Protein AF-A0A8S3JMP3-F1 (afdb_monomer_lite)

Sequence (77 aa):
CIAIGDFNDDTQLDIAVVNDGTTNTDIFLGFLDIISYPTGSAPFTVAVRDFNNDTQLDRAVVNGNDNDMSVLLGYGW

Secondary structure (DSSP, 8-state):
-EEEE-SSSSSSEEEEEE-TTSS-EEEEEEE---------SSEEEEEEE-SSSSSS-EEEEEETTTTEEEEE-----

InterPro domains:
  IPR028994 Integrin alpha, N-terminal [SSF69318] (3-66)

Foldseek 3Di:
DKDWDDPPPPPAIKIWADDPPDDDIDIGDGDHDDDDDDWAADFDDKDWDDPVPPPFIWIWTDHPVPRDIDIGDGDDD

Organism: NCBI:txid392030

Structure (mmCIF, N/CA/C/O backbone):
data_AF-A0A8S3JMP3-F1
#
_entry.id   AF-A0A8S3JMP3-F1
#
loop_
_atom_site.group_PDB
_atom_site.id
_atom_site.type_symbol
_atom_site.label_atom_id
_atom_site.label_alt_id
_atom_site.label_comp_id
_atom_site.label_asym_id
_atom_site.label_entity_id
_atom_site.label_seq_id
_atom_site.pdbx_PDB_ins_code
_atom_site.Cartn_x
_atom_site.Cartn_y
_atom_site.Cartn_z
_atom_site.occupancy
_atom_site.B_iso_or_equiv
_atom_site.auth_seq_id
_atom_site.auth_comp_id
_atom_site.auth_asym_id
_atom_site.auth_atom_id
_atom_site.pdbx_PDB_model_num
ATOM 1 N N . CYS A 1 1 ? -5.038 -6.560 -10.222 1.00 85.88 1 CYS A N 1
ATOM 2 C CA . CYS A 1 1 ? -4.832 -5.223 -10.836 1.00 85.88 1 CYS A CA 1
ATOM 3 C C . CYS A 1 1 ? -5.654 -4.206 -10.049 1.00 85.88 1 CYS A C 1
ATOM 5 O O . CYS A 1 1 ? -6.679 -4.608 -9.506 1.00 85.88 1 CYS A O 1
ATOM 7 N N . ILE A 1 2 ? -5.207 -2.948 -9.973 1.00 92.56 2 ILE A N 1
ATOM 8 C CA . ILE A 1 2 ? -5.921 -1.845 -9.313 1.00 92.56 2 ILE A CA 1
ATOM 9 C C . ILE A 1 2 ? -6.009 -0.668 -10.295 1.00 92.56 2 ILE A C 1
ATOM 11 O O . ILE A 1 2 ? -5.048 -0.418 -11.023 1.00 92.56 2 ILE A O 1
ATOM 15 N N . ALA A 1 3 ? -7.138 0.040 -10.308 1.00 93.88 3 ALA A N 1
ATOM 16 C CA . ALA A 1 3 ? -7.328 1.287 -11.049 1.00 93.88 3 ALA A CA 1
ATOM 17 C C . ALA A 1 3 ? -7.969 2.359 -10.156 1.00 93.88 3 ALA A C 1
ATOM 19 O O . ALA A 1 3 ? -8.731 2.027 -9.248 1.00 93.88 3 ALA A O 1
ATOM 20 N N . ILE A 1 4 ? -7.653 3.626 -10.435 1.00 92.62 4 ILE A N 1
ATOM 21 C CA . ILE A 1 4 ? -8.165 4.800 -9.716 1.00 92.62 4 ILE A CA 1
ATOM 22 C C . ILE A 1 4 ? -8.953 5.668 -10.696 1.00 92.62 4 ILE A C 1
ATOM 24 O O . ILE A 1 4 ? -8.467 5.938 -11.797 1.00 92.62 4 ILE A O 1
ATOM 28 N N . GLY A 1 5 ? -10.140 6.112 -10.297 1.00 91.94 5 GLY A N 1
ATOM 29 C CA . GLY A 1 5 ? -10.994 6.993 -11.092 1.00 91.94 5 GLY A CA 1
ATOM 30 C C . GLY A 1 5 ? -12.321 7.245 -10.394 1.00 91.94 5 GLY A C 1
ATOM 31 O O . GLY A 1 5 ? -12.650 6.532 -9.461 1.00 91.94 5 GLY A O 1
ATOM 32 N N . ASP A 1 6 ? -13.063 8.255 -10.831 1.00 93.94 6 ASP A N 1
ATOM 33 C CA . ASP A 1 6 ? -14.451 8.452 -10.402 1.00 93.94 6 ASP A CA 1
ATOM 34 C C . ASP A 1 6 ? -15.333 7.460 -11.181 1.00 93.94 6 ASP A C 1
ATOM 36 O O . ASP A 1 6 ? -15.501 7.594 -12.399 1.00 93.94 6 ASP A O 1
ATOM 40 N N . PHE A 1 7 ? -15.794 6.395 -10.518 1.00 95.12 7 PHE A N 1
ATOM 41 C CA . PHE A 1 7 ? -16.564 5.322 -11.156 1.00 95.12 7 PHE A CA 1
ATOM 42 C C . PHE A 1 7 ? -18.074 5.458 -10.919 1.00 95.12 7 PHE A C 1
ATOM 44 O O . PHE A 1 7 ? -18.842 4.726 -11.555 1.00 95.12 7 PHE A O 1
ATOM 51 N N . ASN A 1 8 ? -18.508 6.367 -10.039 1.00 94.50 8 ASN A N 1
ATOM 52 C CA . ASN A 1 8 ? -19.914 6.576 -9.683 1.00 94.50 8 ASN A CA 1
ATOM 53 C C . ASN A 1 8 ? -20.440 8.008 -9.943 1.00 94.50 8 ASN A C 1
ATOM 55 O O . ASN A 1 8 ? -21.621 8.249 -9.687 1.00 94.50 8 ASN A O 1
ATOM 59 N N . ASP A 1 9 ? -19.613 8.897 -10.504 1.00 95.62 9 ASP A N 1
ATOM 60 C CA . ASP A 1 9 ? -19.907 10.301 -10.837 1.00 95.62 9 ASP A CA 1
ATOM 61 C C . ASP A 1 9 ? -20.214 11.167 -9.599 1.00 95.62 9 ASP A C 1
ATOM 63 O O . ASP A 1 9 ? -21.067 12.059 -9.635 1.00 95.62 9 ASP A O 1
ATOM 67 N N . ASP A 1 10 ? -19.549 10.888 -8.469 1.00 94.44 10 ASP A N 1
ATOM 68 C CA . ASP A 1 10 ? -19.724 11.630 -7.213 1.00 94.44 10 ASP A CA 1
ATOM 69 C C . ASP A 1 10 ? -18.626 12.667 -6.929 1.00 94.44 10 ASP A C 1
ATOM 71 O O . ASP A 1 10 ? -18.670 13.348 -5.898 1.00 94.44 10 ASP A O 1
ATOM 75 N N . THR A 1 11 ? -17.690 12.853 -7.866 1.00 91.12 11 THR A N 1
ATOM 76 C CA . THR A 1 11 ? -16.534 13.764 -7.800 1.00 91.12 11 THR A CA 1
ATOM 77 C C . THR A 1 11 ? -15.445 13.379 -6.796 1.00 91.12 11 THR A C 1
ATOM 79 O O . THR A 1 11 ? -14.471 14.124 -6.641 1.00 91.12 11 THR A O 1
ATOM 82 N N . GLN A 1 12 ? -15.558 12.221 -6.144 1.00 91.06 12 GLN A N 1
ATOM 83 C CA . GLN A 1 12 ? -14.506 11.612 -5.334 1.00 91.06 12 GLN A CA 1
ATOM 84 C C . GLN A 1 12 ? -13.821 10.505 -6.139 1.00 91.0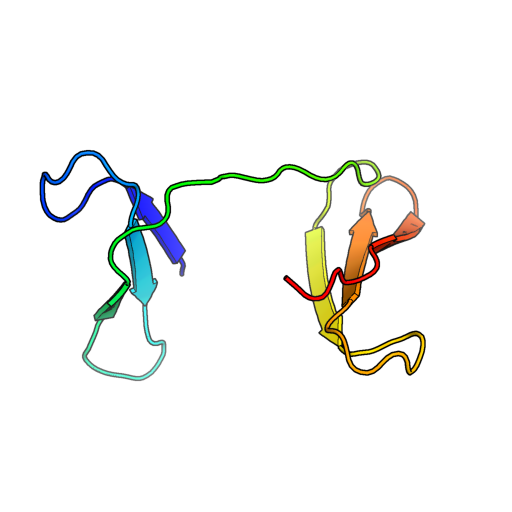6 12 GLN A C 1
ATOM 86 O O . GLN A 1 12 ? -14.396 9.913 -7.048 1.00 91.06 12 GLN A O 1
ATOM 91 N N . LEU A 1 13 ? -12.544 10.244 -5.851 1.00 92.56 13 LEU A N 1
ATOM 92 C CA . LEU A 1 13 ? -11.859 9.135 -6.507 1.00 92.56 13 LEU A CA 1
ATOM 93 C C . LEU A 1 13 ? -12.270 7.819 -5.858 1.00 92.56 13 LEU A C 1
ATOM 95 O O . LEU A 1 13 ? -12.320 7.705 -4.637 1.00 92.56 13 LEU A O 1
ATOM 99 N N . ASP A 1 14 ? -12.448 6.801 -6.683 1.00 93.94 14 ASP A N 1
ATOM 100 C CA . ASP A 1 14 ? -12.755 5.444 -6.266 1.00 93.94 14 ASP A CA 1
ATOM 101 C C . ASP A 1 14 ? -11.600 4.498 -6.613 1.00 93.94 14 A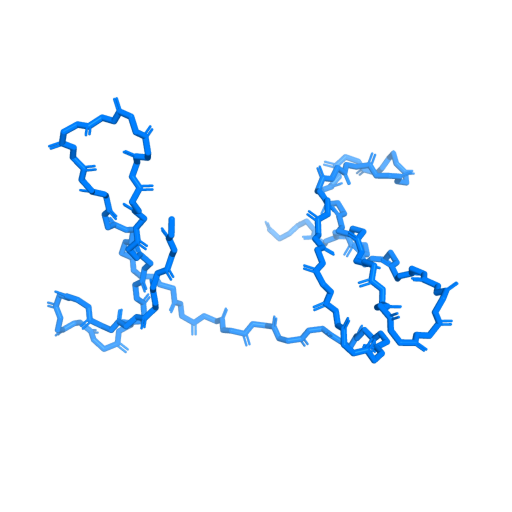SP A C 1
ATOM 103 O O . ASP A 1 14 ? -10.735 4.783 -7.453 1.00 93.94 14 ASP A O 1
ATOM 107 N N . ILE A 1 15 ? -11.602 3.325 -5.976 1.00 94.31 15 ILE A N 1
ATOM 108 C CA . ILE A 1 15 ? -10.639 2.255 -6.246 1.00 94.31 15 ILE A CA 1
ATOM 109 C C . ILE A 1 15 ? -11.374 1.051 -6.822 1.00 94.31 15 ILE A C 1
ATOM 111 O O . ILE A 1 15 ? -12.208 0.450 -6.150 1.00 94.31 15 ILE A O 1
ATOM 115 N N . ALA A 1 16 ? -11.005 0.645 -8.036 1.00 95.06 16 ALA A N 1
ATOM 116 C CA . ALA A 1 16 ? -11.451 -0.612 -8.626 1.00 95.06 16 ALA A CA 1
ATOM 117 C C . ALA A 1 16 ? -10.385 -1.697 -8.434 1.00 95.06 16 ALA A C 1
ATOM 119 O O . ALA A 1 16 ? -9.215 -1.505 -8.785 1.00 95.06 16 ALA A O 1
ATOM 120 N N . VAL A 1 17 ? -10.793 -2.854 -7.912 1.00 96.06 17 VAL A N 1
ATOM 121 C CA . VAL A 1 17 ? -9.916 -3.999 -7.642 1.00 96.06 17 VAL A CA 1
ATOM 122 C C . VAL A 1 17 ? -10.376 -5.213 -8.442 1.00 96.06 17 VAL A C 1
ATOM 124 O O . VAL A 1 17 ? -11.541 -5.612 -8.411 1.00 96.06 17 VAL A O 1
ATOM 127 N N . VAL A 1 18 ? -9.429 -5.823 -9.159 1.00 96.25 18 VAL A N 1
ATOM 128 C CA . VAL A 1 18 ? -9.629 -7.127 -9.803 1.00 96.25 18 VAL A CA 1
ATOM 129 C C . VAL A 1 18 ? -9.267 -8.230 -8.818 1.00 96.25 18 VAL A C 1
ATOM 131 O O . VAL A 1 18 ? -8.104 -8.329 -8.413 1.00 96.25 18 VAL A O 1
ATOM 134 N N . ASN A 1 19 ? -10.245 -9.075 -8.501 1.00 94.44 19 ASN A N 1
ATO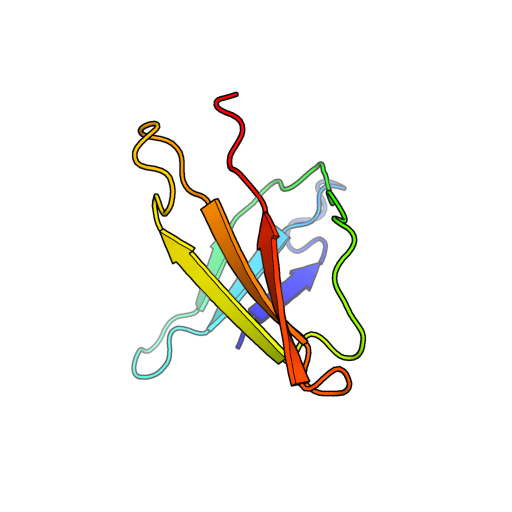M 135 C CA . ASN A 1 19 ? -10.077 -10.245 -7.649 1.00 94.44 19 ASN A CA 1
ATOM 136 C C . ASN A 1 19 ? -9.564 -11.420 -8.492 1.00 94.44 19 ASN A C 1
ATOM 138 O O . ASN A 1 19 ? -10.324 -12.113 -9.168 1.00 94.44 19 ASN A O 1
ATOM 142 N N . ASP A 1 20 ? -8.244 -11.603 -8.508 1.00 94.12 20 ASP A N 1
ATOM 143 C CA . ASP A 1 20 ? -7.627 -12.654 -9.317 1.00 94.12 20 ASP A CA 1
ATOM 144 C C . ASP A 1 20 ? -8.068 -14.052 -8.852 1.00 94.12 20 ASP A C 1
ATOM 146 O O . ASP A 1 20 ? -8.129 -14.342 -7.657 1.00 94.12 20 ASP A O 1
ATOM 150 N N . GLY A 1 21 ? -8.409 -14.913 -9.810 1.00 94.50 21 GLY A N 1
ATOM 151 C CA . GLY A 1 21 ? -8.960 -16.244 -9.543 1.00 94.50 21 GLY A CA 1
ATOM 152 C C . GLY A 1 21 ? -10.447 -16.286 -9.158 1.00 94.50 21 GLY A C 1
ATOM 153 O O . GLY A 1 21 ? -10.951 -17.376 -8.879 1.00 94.50 21 GLY A O 1
ATOM 154 N N . THR A 1 22 ? -11.168 -15.157 -9.165 1.00 96.12 22 THR A N 1
ATOM 155 C CA . THR A 1 22 ? -12.627 -15.115 -8.945 1.00 96.12 22 THR A CA 1
ATOM 156 C C . THR A 1 22 ? -13.385 -14.638 -10.194 1.00 96.12 22 THR A C 1
ATOM 158 O O . THR A 1 22 ? -12.811 -14.430 -11.262 1.00 96.12 22 THR A O 1
ATOM 161 N N . THR A 1 23 ? -14.712 -14.508 -10.083 1.00 95.38 23 THR A N 1
ATOM 162 C CA . THR A 1 23 ? -15.604 -14.048 -11.163 1.00 95.38 23 THR A CA 1
ATOM 163 C C . THR A 1 23 ? -16.141 -12.631 -10.942 1.00 95.38 23 THR A C 1
ATOM 165 O O . THR A 1 23 ? -17.153 -12.273 -11.543 1.00 95.38 23 THR A O 1
ATOM 168 N N . ASN A 1 24 ? -15.541 -11.841 -10.049 1.00 94.69 24 ASN A N 1
ATOM 169 C CA . ASN A 1 24 ? -16.031 -10.506 -9.706 1.00 94.69 24 ASN A CA 1
ATOM 170 C C . ASN A 1 24 ? -14.913 -9.462 -9.634 1.00 94.69 24 ASN A C 1
ATOM 172 O O . ASN A 1 24 ? -13.733 -9.769 -9.490 1.00 94.69 24 ASN A O 1
ATOM 176 N N . THR A 1 25 ? -15.331 -8.205 -9.697 1.00 96.31 25 THR A N 1
ATOM 177 C CA . THR A 1 25 ? -14.513 -7.023 -9.427 1.00 96.31 25 THR A CA 1
ATOM 178 C C . THR A 1 25 ? -15.231 -6.184 -8.387 1.00 96.31 25 THR A C 1
ATOM 180 O O . THR A 1 25 ? -16.457 -6.073 -8.456 1.00 96.31 25 THR A O 1
ATOM 183 N N . ASP A 1 26 ? -14.481 -5.567 -7.482 1.00 96.12 26 ASP A N 1
ATOM 184 C CA . ASP A 1 26 ? -15.040 -4.717 -6.433 1.00 96.12 26 ASP A CA 1
ATOM 185 C C . ASP A 1 26 ? -14.657 -3.252 -6.676 1.00 96.12 26 ASP A C 1
ATOM 187 O O . ASP A 1 26 ? -13.573 -2.962 -7.191 1.00 96.12 26 ASP A O 1
ATOM 191 N N . ILE A 1 27 ? -15.554 -2.334 -6.310 1.00 95.38 27 ILE A N 1
ATOM 192 C CA . ILE A 1 27 ? -15.316 -0.887 -6.331 1.00 95.38 27 ILE A CA 1
ATOM 193 C C . ILE A 1 27 ? -15.492 -0.363 -4.908 1.00 95.38 27 ILE A C 1
ATOM 195 O O . ILE A 1 27 ? -16.538 -0.565 -4.290 1.00 95.38 27 ILE A O 1
ATOM 199 N N . PHE A 1 28 ? -14.465 0.309 -4.399 1.00 93.62 28 PHE A N 1
ATOM 200 C CA . PHE A 1 28 ? -14.485 1.003 -3.118 1.00 93.62 28 PHE A CA 1
ATOM 201 C C . PHE A 1 28 ? -14.727 2.489 -3.374 1.00 93.62 28 PHE A C 1
ATOM 203 O O . PHE A 1 28 ? -13.921 3.120 -4.058 1.00 93.62 28 PHE A O 1
ATOM 210 N N . LEU A 1 29 ? -15.832 3.011 -2.837 1.00 93.44 29 LEU A N 1
ATOM 211 C CA . LEU A 1 29 ? -16.290 4.378 -3.085 1.00 93.44 29 LEU A CA 1
ATOM 212 C C . LEU A 1 29 ? -15.668 5.387 -2.111 1.00 93.44 29 LEU A C 1
ATOM 214 O O . LEU A 1 29 ? -15.571 5.089 -0.917 1.00 93.44 29 LEU A O 1
ATOM 218 N N . GLY A 1 30 ? -15.345 6.585 -2.601 1.00 87.31 30 GLY A N 1
ATOM 219 C CA . GLY A 1 30 ? -15.101 7.766 -1.765 1.00 87.31 30 GLY A CA 1
ATOM 220 C C . GLY A 1 30 ? -13.718 7.850 -1.106 1.00 87.31 30 GLY A C 1
ATOM 221 O O . GLY A 1 30 ? -13.596 7.788 0.119 1.00 87.31 30 GLY A O 1
ATOM 222 N N . PHE A 1 31 ? -12.672 8.065 -1.907 1.00 83.06 31 PHE A N 1
ATOM 223 C CA . PHE A 1 31 ? -11.332 8.458 -1.456 1.00 83.06 31 PHE A CA 1
ATOM 224 C C . PHE A 1 31 ? -11.064 9.927 -1.810 1.00 83.06 31 PHE A C 1
ATOM 226 O O . PHE A 1 31 ? -10.890 10.290 -2.973 1.00 83.06 31 PHE A O 1
ATOM 233 N N . LEU A 1 32 ? -11.017 10.780 -0.783 1.00 64.75 32 LEU A N 1
ATOM 234 C CA . LEU A 1 32 ? -10.870 12.235 -0.936 1.00 64.75 32 LEU A CA 1
ATOM 235 C C . LEU A 1 32 ? -9.415 12.715 -0.922 1.00 64.75 32 LEU A C 1
ATOM 237 O O . LEU A 1 32 ? -9.086 13.682 -1.604 1.00 64.75 32 LEU A O 1
ATOM 241 N N . ASP A 1 33 ? -8.538 12.028 -0.185 1.00 74.88 33 ASP A N 1
ATOM 242 C CA . ASP A 1 33 ? -7.187 12.514 0.085 1.00 74.88 33 ASP A CA 1
ATOM 243 C C . ASP A 1 33 ? -6.118 11.588 -0.505 1.00 74.88 33 ASP A C 1
ATOM 245 O O . ASP A 1 33 ? -5.837 10.500 0.004 1.00 74.88 33 ASP A O 1
ATOM 249 N N . ILE A 1 34 ? -5.455 12.053 -1.567 1.00 74.12 34 ILE A N 1
ATOM 250 C CA . ILE A 1 34 ? -4.194 11.461 -2.022 1.00 74.12 34 ILE A CA 1
ATOM 251 C C . ILE A 1 34 ? -3.068 12.064 -1.186 1.00 74.12 34 ILE A C 1
ATOM 253 O O . ILE A 1 34 ? -2.595 13.172 -1.448 1.00 74.12 34 ILE A O 1
ATOM 257 N N . ILE A 1 35 ? -2.600 11.310 -0.195 1.00 82.19 35 ILE A N 1
ATOM 258 C CA . ILE A 1 35 ? -1.433 11.696 0.600 1.00 82.19 35 ILE A CA 1
ATOM 259 C C . ILE A 1 35 ? -0.184 11.071 -0.022 1.00 82.19 35 ILE A C 1
ATOM 261 O O . ILE A 1 35 ? 0.011 9.856 0.011 1.00 82.19 35 ILE A O 1
ATOM 265 N N . SER A 1 36 ? 0.677 11.917 -0.586 1.00 86.81 36 SER A N 1
ATOM 266 C CA . SER A 1 36 ? 1.982 11.502 -1.104 1.00 86.81 36 SER A CA 1
ATOM 267 C C . SER A 1 36 ? 3.037 11.635 -0.017 1.00 86.81 36 SER A C 1
ATOM 269 O O . SER A 1 36 ? 3.234 12.717 0.534 1.00 86.81 36 SER A O 1
ATOM 271 N N . TYR A 1 37 ? 3.747 10.546 0.258 1.00 88.44 37 TYR A N 1
ATOM 272 C CA . TYR A 1 37 ? 4.892 10.569 1.153 1.00 88.44 37 TYR A CA 1
ATOM 273 C C . TYR A 1 37 ? 6.187 10.433 0.353 1.00 88.44 37 TYR A C 1
ATOM 275 O O . TYR A 1 37 ? 6.243 9.616 -0.568 1.00 88.44 37 TYR A O 1
ATOM 283 N N . PRO A 1 38 ? 7.231 11.204 0.689 1.00 90.50 38 PRO A N 1
ATOM 284 C CA . PRO A 1 38 ? 8.518 11.063 0.033 1.00 90.50 38 PRO A CA 1
ATOM 285 C C . PRO A 1 38 ? 9.125 9.685 0.324 1.00 90.50 38 PRO A C 1
ATOM 287 O O . PRO A 1 38 ? 9.137 9.218 1.463 1.00 90.50 38 PRO A O 1
ATOM 290 N N . THR A 1 39 ? 9.653 9.063 -0.724 1.00 93.31 39 THR A N 1
ATOM 291 C CA . THR A 1 39 ? 10.459 7.836 -0.691 1.00 93.31 39 THR A CA 1
ATOM 292 C C . THR A 1 39 ? 11.766 8.080 -1.448 1.00 93.31 39 THR A C 1
ATOM 294 O O . THR A 1 39 ? 12.007 9.190 -1.931 1.00 93.31 39 THR A O 1
ATOM 297 N N . GLY A 1 40 ? 12.600 7.049 -1.586 1.00 93.38 40 GLY A N 1
ATOM 298 C CA . GLY A 1 40 ? 13.699 7.061 -2.551 1.00 93.38 40 GLY A CA 1
ATOM 299 C C . GLY A 1 40 ? 13.216 6.894 -3.999 1.00 93.38 40 GLY A C 1
ATOM 300 O O . GLY A 1 40 ? 12.019 6.926 -4.306 1.00 93.38 40 GLY A O 1
ATOM 301 N N . SER A 1 41 ? 14.175 6.723 -4.902 1.00 95.62 41 SER A N 1
ATOM 302 C CA . SER A 1 41 ? 14.008 6.626 -6.349 1.00 95.62 41 SER A CA 1
ATOM 303 C C 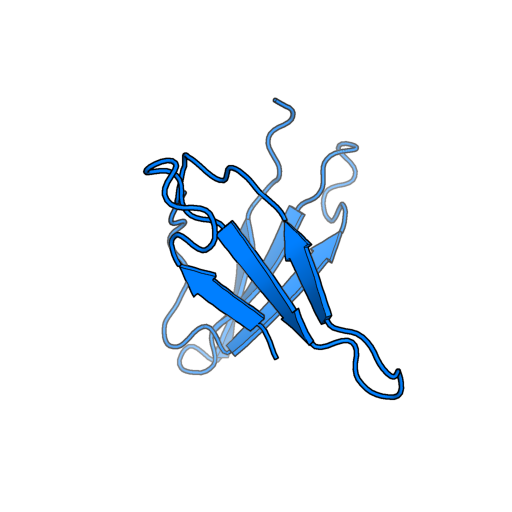. SER A 1 41 ? 13.447 5.271 -6.791 1.00 95.62 41 SER A C 1
ATOM 305 O O . SER A 1 41 ? 13.903 4.209 -6.360 1.00 95.62 41 SER A O 1
ATOM 307 N N . ALA A 1 42 ? 12.480 5.323 -7.714 1.00 94.06 42 ALA A N 1
ATOM 308 C CA . ALA A 1 42 ? 11.763 4.170 -8.267 1.00 94.06 42 ALA A CA 1
ATOM 309 C C . ALA A 1 42 ? 11.226 3.207 -7.186 1.00 94.06 42 ALA A C 1
ATOM 311 O O . ALA A 1 42 ? 11.689 2.063 -7.092 1.00 94.06 42 ALA A O 1
ATOM 312 N N . PRO A 1 43 ? 10.245 3.642 -6.370 1.00 93.38 43 PRO A N 1
ATOM 313 C CA . PRO A 1 43 ? 9.585 2.747 -5.429 1.00 93.38 43 PRO A CA 1
ATOM 314 C C . PRO A 1 43 ? 8.930 1.590 -6.196 1.00 93.38 43 PRO A C 1
ATOM 316 O O . PRO A 1 43 ? 8.132 1.811 -7.107 1.00 93.38 43 PRO A O 1
ATOM 319 N N . PHE A 1 44 ? 9.299 0.354 -5.855 1.00 92.62 44 PHE A N 1
ATOM 320 C CA . PHE A 1 44 ? 8.881 -0.837 -6.609 1.00 92.62 44 PHE A CA 1
ATOM 321 C C . PHE A 1 44 ? 7.796 -1.648 -5.898 1.00 92.62 44 PHE A C 1
ATOM 323 O O . PHE A 1 44 ? 6.910 -2.215 -6.534 1.00 92.62 44 PHE A O 1
ATOM 330 N N . THR A 1 45 ? 7.872 -1.731 -4.573 1.00 93.44 45 THR A N 1
ATOM 331 C CA . THR A 1 45 ? 6.945 -2.520 -3.761 1.00 93.44 45 THR A CA 1
ATOM 332 C C . THR A 1 45 ? 6.814 -1.930 -2.363 1.00 93.44 45 THR A C 1
ATOM 334 O O . THR A 1 45 ? 7.703 -1.209 -1.900 1.00 93.44 45 THR A O 1
ATOM 337 N N . VAL A 1 46 ? 5.705 -2.250 -1.697 1.00 95.56 46 VAL A N 1
ATOM 338 C CA . VAL A 1 46 ? 5.382 -1.810 -0.340 1.00 95.56 46 VAL A CA 1
ATOM 339 C C . VAL A 1 46 ? 4.927 -2.995 0.512 1.00 95.56 46 VAL A C 1
ATOM 341 O O . VAL A 1 46 ? 4.140 -3.829 0.067 1.00 95.56 46 VAL A O 1
ATOM 344 N N . ALA A 1 47 ? 5.409 -3.056 1.751 1.00 96.44 47 ALA A N 1
ATOM 345 C CA . ALA A 1 47 ? 4.900 -3.938 2.797 1.00 96.44 47 ALA A CA 1
ATOM 346 C C . ALA A 1 47 ? 4.263 -3.102 3.914 1.00 96.44 47 ALA A C 1
ATOM 348 O O . ALA A 1 47 ? 4.751 -2.018 4.229 1.00 96.44 47 ALA A O 1
ATOM 349 N N . VAL A 1 48 ? 3.189 -3.613 4.520 1.00 96.00 48 VAL A N 1
ATOM 350 C CA . VAL A 1 48 ? 2.440 -2.922 5.580 1.00 96.00 48 VAL A CA 1
ATOM 351 C C . VAL A 1 48 ? 2.435 -3.773 6.842 1.00 96.00 48 VAL A C 1
ATOM 353 O O . VAL A 1 48 ? 2.026 -4.935 6.802 1.00 96.00 48 VAL A O 1
ATOM 356 N N . ARG A 1 49 ? 2.909 -3.205 7.951 1.00 95.56 49 ARG A N 1
ATOM 357 C CA . ARG A 1 49 ? 2.918 -3.825 9.282 1.00 95.56 49 ARG A CA 1
ATOM 358 C C . ARG A 1 49 ? 3.251 -2.765 10.325 1.00 95.56 49 ARG A C 1
ATOM 360 O O . ARG A 1 49 ? 3.914 -1.801 9.996 1.00 95.56 49 ARG A O 1
ATOM 367 N N . ASP A 1 50 ? 2.867 -2.982 11.573 1.00 96.38 50 ASP A N 1
ATOM 368 C CA . ASP A 1 50 ? 3.488 -2.298 12.710 1.00 96.38 50 ASP A CA 1
ATOM 369 C C . ASP A 1 50 ? 4.954 -2.770 12.853 1.00 96.38 50 ASP A C 1
ATOM 371 O O . ASP A 1 50 ? 5.216 -3.908 13.264 1.00 96.38 50 ASP A O 1
ATOM 375 N N . PHE A 1 51 ? 5.907 -1.953 12.398 1.00 95.50 51 PHE A N 1
ATOM 376 C CA . PHE A 1 51 ? 7.342 -2.252 12.421 1.00 95.50 51 PHE A CA 1
ATOM 377 C C . PHE A 1 51 ? 8.030 -1.675 13.664 1.00 95.50 51 PHE A C 1
ATOM 379 O O . PHE A 1 51 ? 9.081 -2.191 14.055 1.00 95.50 51 PHE A O 1
ATOM 386 N N . ASN A 1 52 ? 7.464 -0.633 14.282 1.00 95.62 52 ASN A N 1
ATOM 387 C CA . ASN A 1 52 ? 8.017 0.030 15.467 1.00 95.62 52 ASN A CA 1
ATOM 388 C C . ASN A 1 52 ? 7.325 -0.369 16.796 1.00 95.62 52 ASN A C 1
ATOM 390 O O . ASN A 1 52 ? 7.772 0.058 17.862 1.00 95.62 52 ASN A O 1
ATOM 394 N N . ASN A 1 53 ? 6.307 -1.233 16.734 1.00 95.94 53 ASN A N 1
ATOM 395 C CA . ASN A 1 53 ? 5.494 -1.735 17.842 1.00 95.94 53 ASN A CA 1
ATOM 396 C C . ASN A 1 53 ? 4.698 -0.635 18.577 1.00 95.94 53 ASN A C 1
ATOM 398 O O . ASN A 1 53 ? 4.571 -0.678 19.806 1.00 95.94 53 ASN A O 1
ATOM 402 N N . ASP A 1 54 ? 4.182 0.354 17.840 1.00 96.06 54 ASP A N 1
ATOM 403 C CA . ASP A 1 54 ? 3.359 1.450 18.372 1.00 96.06 54 ASP A CA 1
ATOM 404 C C . ASP A 1 54 ? 1.846 1.256 18.178 1.00 96.06 54 ASP A C 1
ATOM 406 O O . ASP A 1 54 ? 1.063 2.147 18.518 1.00 96.06 54 ASP A O 1
ATOM 410 N N . THR A 1 55 ? 1.430 0.074 17.707 1.00 94.62 55 THR A N 1
ATOM 411 C CA . THR A 1 55 ? 0.050 -0.335 17.395 1.00 94.62 55 THR A CA 1
ATOM 412 C C . THR A 1 55 ? -0.563 0.296 16.146 1.00 94.62 55 THR A C 1
ATOM 414 O O . THR A 1 55 ? -1.737 0.054 15.856 1.00 94.62 55 THR A O 1
ATOM 417 N N . GLN A 1 56 ? 0.214 1.046 15.367 1.00 95.31 56 GLN A N 1
ATOM 418 C CA . GLN A 1 56 ? -0.218 1.645 14.110 1.00 95.31 56 GLN A CA 1
ATOM 419 C C . GLN A 1 56 ? 0.459 0.944 12.931 1.00 95.31 56 GLN A C 1
ATOM 421 O O . GLN A 1 56 ? 1.538 0.368 13.040 1.00 95.31 56 GLN A O 1
ATOM 426 N N . LEU A 1 57 ? -0.209 0.928 11.775 1.00 95.06 57 LEU A N 1
ATOM 427 C CA . LEU A 1 57 ? 0.370 0.319 10.581 1.00 95.06 57 LEU A CA 1
ATOM 428 C C . LEU A 1 57 ? 1.409 1.253 9.957 1.00 95.06 57 LEU A C 1
ATOM 430 O O . LEU A 1 57 ? 1.074 2.338 9.480 1.00 95.06 57 LEU A O 1
ATOM 434 N N . ASP A 1 58 ? 2.644 0.771 9.873 1.00 95.62 58 ASP A N 1
ATOM 435 C CA . ASP A 1 58 ? 3.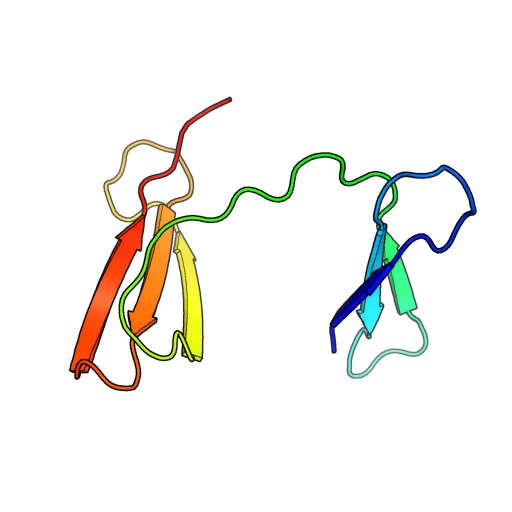728 1.401 9.132 1.00 95.62 58 ASP A CA 1
ATOM 436 C C . ASP A 1 58 ? 3.803 0.855 7.699 1.00 95.62 58 ASP A C 1
ATOM 438 O O . ASP A 1 58 ? 3.249 -0.198 7.355 1.00 95.62 58 ASP A O 1
ATOM 442 N N . ARG A 1 59 ? 4.539 1.566 6.839 1.00 95.25 59 ARG A N 1
ATOM 443 C CA . ARG A 1 59 ? 4.803 1.170 5.449 1.00 95.25 59 ARG A CA 1
ATOM 444 C C . ARG A 1 59 ? 6.301 1.070 5.207 1.00 95.25 59 ARG A C 1
ATOM 446 O O . ARG A 1 59 ? 7.030 2.026 5.442 1.00 95.25 59 ARG A O 1
ATOM 453 N N . ALA A 1 60 ? 6.748 -0.059 4.682 1.00 95.81 60 ALA A N 1
ATOM 454 C CA . ALA A 1 60 ? 8.118 -0.290 4.249 1.00 95.81 60 ALA A CA 1
ATOM 455 C C . ALA A 1 60 ? 8.164 -0.293 2.718 1.00 95.81 60 ALA A C 1
ATOM 457 O O . ALA A 1 60 ? 7.541 -1.149 2.090 1.00 95.81 60 ALA A O 1
ATOM 458 N N . VAL A 1 61 ? 8.880 0.659 2.122 1.00 96.56 61 VAL A N 1
ATOM 459 C CA . VAL A 1 61 ? 8.977 0.840 0.666 1.00 96.56 61 VAL A CA 1
ATOM 460 C C . VAL A 1 61 ? 10.391 0.520 0.202 1.00 96.56 61 VAL A C 1
ATOM 462 O O . VAL A 1 61 ? 11.353 1.052 0.752 1.00 96.56 61 VAL A O 1
ATOM 465 N N . VAL A 1 62 ? 10.517 -0.344 -0.808 1.00 96.38 62 VAL A N 1
ATOM 466 C CA . VAL A 1 62 ? 11.804 -0.654 -1.453 1.00 96.38 62 VAL A CA 1
ATOM 467 C C . VAL A 1 62 ? 12.050 0.337 -2.587 1.00 96.38 62 VAL A C 1
ATOM 469 O O . VAL A 1 62 ? 11.242 0.412 -3.519 1.00 96.38 62 VAL A O 1
ATOM 472 N N . ASN A 1 63 ? 13.176 1.049 -2.529 1.00 95.62 63 ASN A N 1
ATOM 473 C CA . ASN A 1 63 ? 13.573 2.038 -3.528 1.00 95.62 63 ASN A CA 1
ATOM 474 C C . ASN A 1 63 ? 14.537 1.377 -4.521 1.00 95.62 63 ASN A C 1
ATOM 476 O O . ASN A 1 63 ? 15.735 1.233 -4.263 1.00 95.62 63 ASN A O 1
ATOM 480 N N . GLY A 1 64 ? 14.001 0.907 -5.648 1.00 91.94 64 GLY A N 1
ATOM 481 C CA . GLY A 1 64 ? 14.705 -0.014 -6.545 1.00 91.94 64 GLY A CA 1
ATOM 482 C C . GLY A 1 64 ? 15.984 0.551 -7.166 1.00 91.94 64 GLY A C 1
ATOM 483 O O . GLY A 1 64 ? 16.878 -0.219 -7.504 1.00 91.94 64 GLY A O 1
ATOM 484 N N . ASN A 1 65 ? 16.092 1.877 -7.287 1.00 95.25 65 ASN A N 1
ATOM 485 C CA . ASN A 1 65 ? 17.277 2.529 -7.849 1.00 95.25 65 ASN A CA 1
ATOM 486 C C . ASN A 1 65 ? 18.320 2.930 -6.795 1.00 95.25 65 ASN A C 1
ATOM 488 O O . ASN A 1 65 ? 19.475 3.147 -7.157 1.00 95.25 65 ASN A O 1
ATOM 492 N N . ASP A 1 66 ? 17.936 3.010 -5.518 1.00 94.00 66 ASP A N 1
ATOM 493 C CA . ASP A 1 66 ? 18.798 3.528 -4.445 1.00 94.00 66 ASP A CA 1
ATOM 494 C C . ASP A 1 66 ? 19.437 2.409 -3.602 1.00 94.00 66 ASP A C 1
ATOM 496 O O . ASP A 1 66 ? 20.294 2.674 -2.761 1.00 94.00 66 ASP A O 1
ATOM 500 N N . ASN A 1 67 ? 19.077 1.142 -3.858 1.00 89.94 67 ASN A N 1
ATOM 501 C CA . ASN A 1 67 ? 19.504 -0.030 -3.078 1.00 89.94 67 ASN A CA 1
ATOM 502 C C . ASN A 1 67 ? 19.221 0.107 -1.568 1.00 89.94 67 ASN A C 1
ATOM 504 O O . ASN A 1 67 ? 19.947 -0.453 -0.742 1.00 89.94 67 ASN A O 1
ATOM 508 N N . ASP A 1 68 ? 18.165 0.834 -1.204 1.00 94.38 68 ASP A N 1
ATOM 509 C CA . ASP A 1 68 ? 17.741 1.044 0.176 1.00 94.38 68 ASP A CA 1
ATOM 510 C C . ASP A 1 68 ? 16.224 0.846 0.353 1.00 94.38 68 ASP A C 1
ATOM 512 O O . ASP A 1 68 ? 15.492 0.445 -0.563 1.00 94.38 68 ASP A O 1
ATOM 516 N N . MET A 1 69 ? 15.756 1.068 1.583 1.00 94.44 69 MET A N 1
ATOM 517 C CA . MET A 1 69 ? 14.337 1.049 1.912 1.00 94.44 69 MET A CA 1
ATOM 518 C C . MET A 1 69 ? 13.975 2.230 2.810 1.00 94.44 69 MET A C 1
ATOM 520 O O . MET A 1 69 ? 14.738 2.610 3.699 1.00 94.44 69 MET A O 1
ATOM 524 N N . SER A 1 70 ? 12.769 2.758 2.626 1.00 94.69 70 SER A N 1
ATOM 525 C CA . SER A 1 70 ? 12.178 3.766 3.506 1.00 94.69 70 SER A CA 1
ATOM 526 C C . SER A 1 70 ? 11.128 3.117 4.408 1.00 94.69 70 SER A C 1
ATOM 528 O O . SER A 1 70 ? 10.296 2.349 3.927 1.00 94.69 70 SER A O 1
ATOM 530 N N . VAL A 1 71 ? 11.139 3.441 5.704 1.00 94.75 71 VAL A N 1
ATOM 531 C CA . VAL A 1 71 ? 10.058 3.083 6.637 1.00 94.75 71 VAL A CA 1
ATOM 532 C C . VAL A 1 71 ? 9.286 4.347 6.984 1.00 94.75 71 VAL A C 1
ATOM 534 O O . VAL A 1 71 ? 9.840 5.297 7.533 1.00 94.75 71 VAL A O 1
ATOM 537 N N . LEU A 1 72 ? 8.008 4.357 6.628 1.00 94.44 72 LEU A N 1
ATOM 538 C CA . LEU A 1 72 ? 7.090 5.457 6.851 1.00 94.44 72 LEU A CA 1
ATOM 539 C C . LEU A 1 72 ? 6.162 5.080 7.996 1.00 94.44 72 LEU A C 1
ATOM 541 O O . LEU A 1 72 ? 5.317 4.196 7.830 1.00 94.44 72 LEU A O 1
ATOM 545 N N . LEU A 1 73 ? 6.330 5.764 9.126 1.00 94.00 73 LEU A N 1
ATOM 546 C CA . LEU A 1 73 ? 5.567 5.478 10.332 1.00 94.00 73 LEU A CA 1
ATOM 547 C C . LEU A 1 73 ? 4.079 5.793 10.146 1.00 94.00 73 LEU A C 1
ATOM 549 O O . LEU A 1 73 ? 3.708 6.749 9.448 1.00 94.00 73 LEU A O 1
ATOM 553 N N . GLY A 1 74 ? 3.244 4.949 10.742 1.00 89.69 74 GLY A N 1
ATOM 554 C CA . GLY A 1 74 ? 1.816 5.178 10.879 1.00 89.69 74 GLY A CA 1
ATOM 555 C C . GLY A 1 74 ? 1.524 6.381 11.776 1.00 89.69 74 GLY A C 1
ATOM 556 O O . GLY A 1 74 ? 2.303 6.732 12.660 1.00 89.69 74 GLY A O 1
ATOM 557 N N . TYR A 1 75 ? 0.389 7.029 11.519 1.00 82.00 75 TYR A N 1
ATOM 558 C CA . TYR A 1 75 ? -0.188 8.042 12.402 1.00 82.00 75 TYR A CA 1
ATOM 559 C C . TYR A 1 75 ? -1.670 7.689 12.613 1.00 82.00 75 TYR A C 1
ATOM 561 O O . TYR A 1 75 ? -2.371 7.373 11.651 1.00 82.00 75 TYR A O 1
ATOM 569 N N . GLY A 1 76 ? -2.115 7.668 13.868 1.00 63.59 76 GLY A N 1
ATOM 570 C CA . GLY A 1 76 ? -3.325 6.987 14.329 1.00 63.59 76 GLY A CA 1
ATOM 571 C C . GLY A 1 76 ? -4.509 7.930 14.356 1.00 63.59 76 GLY A C 1
ATOM 572 O O . GLY A 1 76 ? -4.964 8.308 15.434 1.00 63.59 76 GLY A O 1
ATOM 573 N N . TRP A 1 77 ? -4.931 8.352 13.168 1.00 58.19 77 TRP A N 1
ATOM 574 C CA . TRP A 1 77 ? -6.091 9.219 12.974 1.00 58.19 77 TRP A CA 1
ATOM 575 C C . TRP A 1 77 ? -7.404 8.460 13.167 1.00 58.19 77 TRP A C 1
ATOM 577 O O . TRP A 1 77 ? -7.487 7.297 12.708 1.00 58.19 77 TRP A O 1
#

Radius of gyration: 15.46 Å; chains: 1; bounding box: 39×30×30 Å

pLDDT: mean 91.78, std 7.41, range [58.19, 96.56]

=== Feature glossary ===
Legend for the data blocks above and below:

— What the protein is —

Sequence gives the chain of amino acids in standard one-letter code (A=alanine, C=cysteine, …, Y=tyrosine), read N→C. It is the only feature that is directly encoded by the gene; all structural features are derived from the folded form of this sequence.

The annotation block draws on four external resources. InterPro: which protein families and domains the sequence belongs to. GO: standardized terms for what the protein does, what process it participates in, and where in the cell it acts. CATH: which structural fold it has in the CATH hierarchy. Organism: the species of origin.

— Where its atoms are —

Atomic coordinates in PDBx/mmCIF format — the same representation the Protein Data Bank distributes. Each line of the _atom_site loop places one backbone atom in Cartesian space (units: ångströms, origin: arbitrary).

Six rendered views show the 3D structure from the faces of a cube — i.e. along ±x, ±y, ±z. Rendering representation is drawn randomly per protein from cartoon (secondary-structure ribbons), sticks (backbone bonds), or molecular surface; coloring is either N→C rainbow (blue at the N-terminus through red at the C-terminus) or one color per chain.

— Local backbone conformation —

DSSP 8-state secondary structure assigns each residue one of H (α-helix), G (3₁₀-helix), I (π-helix), E (extended β-strand), B (isolated β-bridge), T (hydrogen-bonded turn), S (bend), or '-' (coil). The assignment is computed from backbone hydrogen-bond geometry via the Kabsch–Sander algorithm.

P-SEA three-state annotation labels each residue as helix, strand, or coil based purely on the geometry of the Cα trace. It serves as a fallback when the full backbone (and thus DSSP) is unavailable.

φ (phi) and ψ (psi) are the two rotatable backbone dihedrals per residue: φ is the C(i-1)–N–Cα–C torsion, ψ is the N–Cα–C–N(i+1) torsion, both in degrees on (−180°, 180°]. α-helical residues cluster near (−60°, −45°); β-strand residues near (−120°, +130°). A Ramachandran plot is simply a scatter of (φ, ψ) for every residue.

— Global shape and packing —

Radius of gyration (Rg) is the root-mean-square distance of Cα atoms from their centroid — a single number for overall size and compactness. A globular domain of N residues has Rg ≈ 2.2·N^0.38 Å; an extended or disordered chain has a much larger Rg. The Cα contact count is the number of residue pairs whose Cα atoms are within 8 Å and are more than four positions apart in sequence — a standard proxy for tertiary packing density. The bounding box is the smallest axis-aligned box enclosing all Cα atoms.

Accessible surface area quantifies burial. A residue with SASA near zero is packed into the hydrophobic core; one with SASA >100 Å² sits on the surface. Computed here via the Shrake–Rupley numerical algorithm with a 1.4 Å probe.

The contact map is a binary N×N matrix image: pixel (i, j) 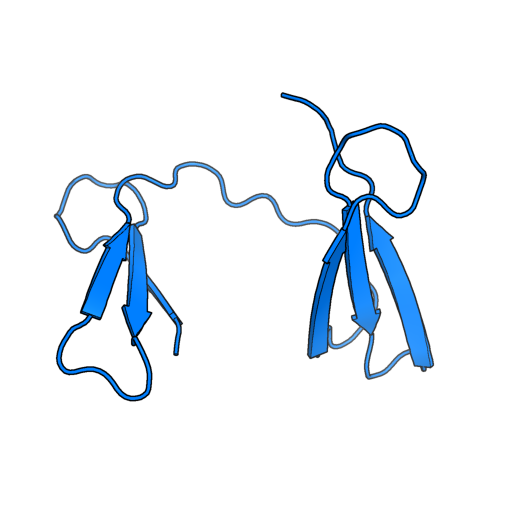is dark where Cα_i and Cα_j are within 8 Å and |i−j|>4. Because the |i−j|>4 filter removes local helical contacts, off-diagonal stripes parallel to the main diagonal indicate parallel β-sheets; stripes perpendicular to it indicate antiparallel β-sheets. The Ramachandran plot scatters every residue's (φ, ψ) pair against the sterically allowed regions. The PAE heatmap renders the predicted-aligned-error matrix.

— Structural neighborhood —

A 3Di character summarizes, for each residue, the relative orientation of the Cα frame of its nearest spatial neighbor. Because it encodes fold topology rather than chemistry, 3Di alignments detect remote structural similarity that sequence alignment misses.

Structural nearest neighbors (via Foldseek easy-search vs the PDB). Reported per hit: target PDB id, E-value, and alignment TM-score. A TM-score above ~0.5 is the conventional threshold for 'same fold'.

— Confidence and disorder —

For AlphaFold models, the B-factor field carries pLDDT — the model's own estimate of local accuracy on a 0–100 scale. Regions with pLDDT<50 should be treated as essentially unmodeled; they often correspond to intrinsically disordered segments.

B-factor (Debye–Waller factor) reflects atomic displacement in the crystal lattice. It is an experimental observable (units Å²), not a prediction; low values mean the atom is pinned down, high values mean it moves or is heterogeneous across the crystal.

Predicted Aligned Error (PAE) is an AlphaFold confidence matrix: entry (i, j) is the expected error in the position of residue j, in ångströms, when the prediction is superimposed on the true structure at residue i. Low PAE within a block of residues means that block is internally rigid and well-predicted; high PAE between two blocks means their relative placement is uncertain even if each block individually is confident.